Protein AF-A0A4P5RW26-F1 (afdb_monomer_lite)

Structure (mmCIF, N/CA/C/O backbone):
data_AF-A0A4P5RW26-F1
#
_entry.id   AF-A0A4P5RW26-F1
#
loop_
_atom_site.group_PDB
_atom_site.id
_atom_site.type_symbol
_atom_site.label_atom_id
_atom_site.label_alt_id
_atom_site.label_comp_id
_atom_site.label_asym_id
_atom_site.label_entity_id
_atom_site.label_seq_id
_atom_site.pdbx_PDB_ins_code
_atom_site.Cartn_x
_atom_site.Cartn_y
_atom_site.Cartn_z
_atom_site.occupancy
_atom_site.B_iso_or_equiv
_atom_site.auth_seq_id
_atom_site.auth_comp_id
_atom_site.auth_asym_id
_atom_site.auth_atom_id
_atom_site.pdbx_PDB_model_num
ATOM 1 N N . MET A 1 1 ? 1.324 -13.773 -14.244 1.00 28.81 1 MET A N 1
ATOM 2 C CA . MET A 1 1 ? 0.657 -14.725 -13.324 1.00 28.81 1 MET A CA 1
ATOM 3 C C . MET A 1 1 ? 0.683 -14.107 -11.933 1.00 28.81 1 MET A C 1
ATOM 5 O O . MET A 1 1 ? 1.727 -14.149 -11.303 1.00 28.81 1 MET A O 1
ATOM 9 N N . VAL A 1 2 ? -0.394 -13.455 -11.480 1.00 35.84 2 VAL A N 1
ATOM 10 C CA . VAL A 1 2 ? -0.449 -12.903 -10.111 1.00 35.84 2 VAL A CA 1
ATOM 11 C C . VAL A 1 2 ? -1.069 -13.963 -9.204 1.00 35.84 2 VAL A C 1
ATOM 13 O O . VAL A 1 2 ? -2.233 -14.327 -9.370 1.00 35.84 2 VAL A O 1
ATOM 16 N N . ILE A 1 3 ? -0.253 -14.506 -8.301 1.00 36.38 3 ILE A N 1
ATOM 17 C CA . ILE A 1 3 ? -0.625 -15.540 -7.331 1.00 36.38 3 ILE A CA 1
ATOM 18 C C . ILE A 1 3 ? -1.513 -14.879 -6.267 1.00 36.38 3 ILE A C 1
ATOM 20 O O . ILE A 1 3 ? -1.056 -14.039 -5.499 1.00 36.38 3 ILE A O 1
ATOM 24 N N . MET A 1 4 ? -2.801 -15.226 -6.267 1.00 43.38 4 MET A N 1
ATOM 25 C CA . MET A 1 4 ? -3.826 -14.664 -5.384 1.00 43.38 4 MET A CA 1
ATOM 26 C C . MET A 1 4 ? -4.140 -15.642 -4.251 1.00 43.38 4 MET A C 1
ATOM 28 O O . MET A 1 4 ? -5.059 -16.452 -4.370 1.00 43.38 4 MET A O 1
ATOM 32 N N . GLU A 1 5 ? -3.433 -15.551 -3.126 1.00 34.94 5 GLU A N 1
ATOM 33 C CA . GLU A 1 5 ? -3.837 -16.256 -1.907 1.00 34.94 5 GLU A CA 1
ATOM 34 C C . GLU A 1 5 ? -4.672 -15.321 -1.012 1.00 34.94 5 GLU A C 1
ATOM 36 O O . GLU A 1 5 ? -4.177 -14.567 -0.182 1.00 34.94 5 GLU A O 1
ATOM 41 N N . ARG A 1 6 ? -5.995 -15.386 -1.218 1.00 39.28 6 ARG A N 1
ATOM 42 C CA . ARG A 1 6 ? -7.048 -15.067 -0.233 1.00 39.28 6 ARG A CA 1
ATOM 43 C C . ARG A 1 6 ? -7.222 -13.597 0.214 1.00 39.28 6 ARG A C 1
ATOM 45 O O . ARG A 1 6 ? -7.286 -13.303 1.404 1.00 39.28 6 ARG A O 1
ATOM 52 N N . VAL A 1 7 ? -7.501 -12.688 -0.725 1.00 48.75 7 VAL A N 1
ATOM 53 C CA . VAL A 1 7 ? -8.060 -11.350 -0.414 1.00 48.75 7 VAL A CA 1
ATOM 54 C C . VAL A 1 7 ? -9.578 -11.446 -0.170 1.00 48.75 7 VAL A C 1
ATOM 56 O O . VAL A 1 7 ? -10.325 -11.930 -1.026 1.00 48.75 7 VAL A O 1
ATOM 59 N N . ARG A 1 8 ? -10.078 -10.989 0.991 1.00 50.22 8 ARG A N 1
ATOM 60 C CA . ARG A 1 8 ? -11.530 -10.961 1.289 1.00 50.22 8 ARG A CA 1
ATOM 61 C C . ARG A 1 8 ? -12.203 -9.835 0.483 1.00 50.22 8 ARG A C 1
ATOM 63 O O . ARG A 1 8 ? -12.023 -8.658 0.771 1.00 50.22 8 ARG A O 1
ATOM 70 N N . LYS A 1 9 ? -12.952 -10.228 -0.554 1.00 47.03 9 LYS A N 1
ATOM 71 C CA . LYS A 1 9 ? -13.533 -9.389 -1.622 1.00 47.03 9 LYS A CA 1
ATOM 72 C C . LYS A 1 9 ? -14.638 -8.414 -1.168 1.00 47.03 9 LYS A C 1
ATOM 74 O O . LYS A 1 9 ? -15.635 -8.843 -0.593 1.00 47.03 9 LYS A O 1
ATOM 79 N N . LYS A 1 10 ? -14.555 -7.157 -1.634 1.00 42.19 10 LYS A N 1
ATOM 80 C CA . LYS A 1 10 ? -15.688 -6.376 -2.183 1.00 42.19 10 LYS A CA 1
ATOM 81 C C . LYS A 1 10 ? -15.143 -5.350 -3.199 1.00 42.19 10 LYS A C 1
ATOM 83 O O . LYS A 1 10 ? -14.752 -4.256 -2.827 1.00 42.19 10 LYS A O 1
ATOM 88 N N . SER A 1 11 ? -15.131 -5.748 -4.477 1.00 42.03 11 SER A N 1
ATOM 89 C CA . SER A 1 11 ? -14.711 -4.969 -5.660 1.00 42.03 11 SER A CA 1
ATOM 90 C C . SER A 1 11 ? -13.219 -4.595 -5.727 1.00 42.03 11 SER A C 1
ATOM 92 O O . SER A 1 11 ? -12.773 -3.653 -5.086 1.00 42.03 11 SER A O 1
ATOM 94 N N . LEU A 1 12 ? -12.447 -5.326 -6.539 1.00 51.22 12 LEU A N 1
ATOM 95 C CA . LEU A 1 12 ? -11.038 -5.033 -6.827 1.00 51.22 12 LEU A CA 1
ATOM 96 C C . LEU A 1 12 ? -10.899 -4.756 -8.329 1.00 51.22 12 LEU A C 1
ATOM 98 O O . LEU A 1 12 ? -11.231 -5.626 -9.134 1.00 51.22 12 LEU A O 1
ATOM 102 N N . ARG A 1 13 ? -10.413 -3.569 -8.709 1.00 45.81 13 ARG A N 1
ATOM 103 C CA . ARG A 1 13 ? -9.963 -3.268 -10.077 1.00 45.81 13 ARG A CA 1
ATOM 104 C C . ARG A 1 13 ? -8.437 -3.179 -10.066 1.00 45.81 13 ARG A C 1
ATOM 106 O O . ARG A 1 13 ? -7.881 -2.170 -9.655 1.00 45.81 13 ARG A O 1
ATOM 113 N N . PHE A 1 14 ? -7.771 -4.247 -10.499 1.00 53.25 14 PHE A N 1
ATOM 114 C CA . PHE A 1 14 ? -6.329 -4.241 -1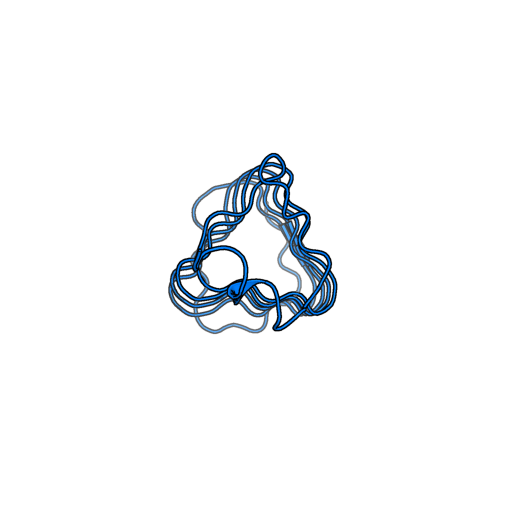0.742 1.00 53.25 14 PHE A CA 1
ATOM 115 C C . PHE A 1 14 ? -6.099 -3.846 -12.199 1.00 53.25 14 PHE A C 1
ATOM 117 O O . PHE A 1 14 ? -6.427 -4.604 -13.111 1.00 53.25 14 PHE A O 1
ATOM 124 N N . SER A 1 15 ? -5.606 -2.635 -12.426 1.00 48.00 15 SER A N 1
ATOM 125 C CA . SER A 1 15 ? -5.274 -2.133 -13.756 1.00 48.00 15 SER A CA 1
ATOM 126 C C . SER A 1 15 ? -3.791 -2.379 -14.019 1.00 48.00 15 SER A C 1
ATOM 128 O O . SER A 1 15 ? -2.970 -1.606 -13.563 1.00 48.00 15 SER A O 1
ATOM 130 N N . THR A 1 16 ? -3.470 -3.471 -14.720 1.00 52.28 16 THR A N 1
ATOM 131 C CA . THR A 1 16 ? -2.216 -3.690 -15.480 1.00 52.28 16 THR A CA 1
ATOM 132 C C . THR A 1 16 ? -0.890 -3.300 -14.794 1.00 52.28 16 THR A C 1
ATOM 134 O O . THR A 1 16 ? -0.457 -2.153 -14.849 1.00 52.28 16 THR A O 1
ATOM 137 N N . GLY A 1 17 ? -0.205 -4.294 -14.217 1.00 57.97 17 GLY A N 1
ATOM 138 C CA . GLY A 1 17 ? 1.176 -4.222 -13.718 1.00 57.97 17 GLY A CA 1
ATOM 139 C C . GLY A 1 17 ? 1.547 -5.464 -12.896 1.00 57.97 17 GLY A C 1
ATOM 140 O O . GLY A 1 17 ? 0.655 -6.235 -12.533 1.00 57.97 17 GLY A O 1
ATOM 141 N N . ASP A 1 18 ? 2.830 -5.651 -12.577 1.00 78.94 18 ASP A N 1
ATOM 142 C CA . ASP A 1 18 ? 3.357 -6.715 -11.697 1.00 78.94 18 ASP A CA 1
ATOM 143 C C . ASP A 1 18 ? 3.049 -6.480 -10.201 1.00 78.94 18 ASP A C 1
ATOM 145 O O . ASP A 1 18 ? 3.825 -6.833 -9.308 1.00 78.94 18 ASP A O 1
ATOM 149 N N . ALA A 1 19 ? 1.899 -5.873 -9.909 1.00 82.81 19 ALA A N 1
ATOM 150 C CA . ALA A 1 19 ? 1.529 -5.468 -8.570 1.00 82.81 19 ALA A CA 1
ATOM 151 C C . ALA A 1 19 ? 1.251 -6.703 -7.711 1.00 82.81 19 ALA A C 1
ATOM 153 O O . ALA A 1 19 ? 0.542 -7.632 -8.111 1.00 82.81 19 ALA A O 1
ATOM 154 N N . VAL A 1 20 ? 1.786 -6.697 -6.493 1.00 86.19 20 VAL A N 1
ATOM 155 C CA . VAL A 1 20 ? 1.698 -7.824 -5.566 1.00 86.19 20 VAL A CA 1
ATOM 156 C C . VAL A 1 20 ? 0.879 -7.415 -4.354 1.00 86.19 20 VAL A C 1
ATOM 158 O O . VAL A 1 20 ? 1.249 -6.494 -3.630 1.00 86.19 20 VAL A O 1
ATOM 161 N N . VAL A 1 21 ? -0.215 -8.134 -4.101 1.00 84.88 21 VAL A N 1
ATOM 162 C CA . VAL A 1 21 ? -1.042 -7.951 -2.902 1.00 84.88 21 VAL A CA 1
ATOM 163 C C . VAL A 1 21 ? -1.096 -9.258 -2.118 1.00 84.88 21 VAL A C 1
ATOM 165 O O . VAL A 1 21 ? -1.589 -10.259 -2.631 1.00 84.88 21 VAL A O 1
ATOM 168 N N . THR A 1 22 ? -0.590 -9.263 -0.883 1.00 83.56 22 THR A N 1
ATOM 169 C CA . THR A 1 22 ? -0.483 -10.474 -0.047 1.00 83.56 22 THR A CA 1
ATOM 170 C C . THR A 1 22 ? -0.974 -10.250 1.386 1.00 83.56 22 THR A C 1
ATOM 172 O O . THR A 1 22 ? -0.928 -9.148 1.917 1.00 83.56 22 THR A O 1
ATOM 175 N N . GLY A 1 23 ? -1.448 -11.300 2.061 1.00 84.81 23 GLY A N 1
ATOM 176 C CA . GLY A 1 23 ? -1.975 -11.197 3.430 1.00 84.81 23 GLY A CA 1
ATOM 177 C C . GLY A 1 23 ? -3.438 -10.735 3.506 1.00 84.81 23 GLY A C 1
ATOM 178 O O . GLY A 1 23 ? -4.204 -10.864 2.554 1.00 84.81 23 GLY A O 1
ATOM 179 N N . ASN A 1 24 ? -3.850 -10.202 4.659 1.00 86.81 24 ASN A N 1
ATOM 180 C CA . ASN A 1 24 ? -5.226 -9.768 4.945 1.00 86.81 24 ASN A CA 1
ATOM 181 C C . ASN A 1 24 ? -5.503 -8.322 4.494 1.00 86.81 24 ASN A C 1
ATOM 183 O O . ASN A 1 24 ? -6.122 -7.538 5.222 1.00 86.81 24 ASN A O 1
ATOM 187 N N . VAL A 1 25 ? -5.052 -7.959 3.296 1.00 85.50 25 VAL A N 1
ATOM 188 C CA . VAL A 1 25 ? -5.256 -6.616 2.747 1.00 85.50 25 VAL A CA 1
ATOM 189 C C . VAL A 1 25 ? -6.734 -6.399 2.426 1.00 85.50 25 VAL A C 1
ATOM 191 O O . VAL A 1 25 ? -7.404 -7.268 1.863 1.00 85.50 25 VAL A O 1
ATOM 194 N N . LYS A 1 26 ? -7.255 -5.219 2.765 1.00 87.94 26 LYS A N 1
ATOM 195 C CA . LYS A 1 26 ? -8.598 -4.780 2.370 1.00 87.94 26 LYS A CA 1
ATOM 196 C C . LYS A 1 26 ? -8.478 -3.687 1.318 1.00 87.94 26 LYS A C 1
ATOM 198 O O . LYS A 1 26 ? -8.003 -2.602 1.627 1.00 87.94 26 LYS A O 1
ATOM 203 N N . LEU A 1 27 ? -8.954 -3.957 0.107 1.00 82.12 27 LEU A N 1
ATOM 204 C CA . LEU A 1 27 ? -9.039 -2.972 -0.972 1.00 82.12 27 LEU A CA 1
ATOM 205 C C . LEU A 1 27 ? -10.507 -2.833 -1.402 1.00 82.12 27 LEU A C 1
ATOM 207 O O . LEU A 1 27 ? -11.161 -3.839 -1.682 1.00 82.12 27 LEU A O 1
ATOM 211 N N . TYR A 1 28 ? -11.043 -1.611 -1.355 1.00 81.62 28 TYR A N 1
ATOM 212 C CA . TYR A 1 28 ? -12.453 -1.314 -1.642 1.00 81.62 28 TYR A CA 1
ATOM 213 C C . TYR A 1 28 ? -1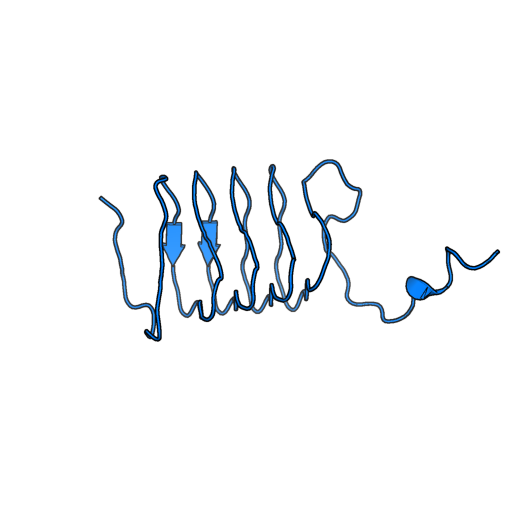2.660 0.136 -2.112 1.00 81.62 28 TYR A C 1
ATOM 215 O O . TYR A 1 28 ? -11.827 1.002 -1.878 1.00 81.62 28 TYR A O 1
ATOM 223 N N . GLY A 1 29 ? -13.791 0.433 -2.758 1.00 83.19 29 GLY A N 1
ATOM 224 C CA . GLY A 1 29 ? -14.035 1.746 -3.377 1.00 83.19 29 GLY A CA 1
ATOM 225 C C . GLY A 1 29 ? -13.388 1.868 -4.763 1.00 83.19 29 GLY A C 1
ATOM 226 O O . GLY A 1 29 ? -13.276 0.870 -5.473 1.00 83.19 29 GLY A O 1
ATOM 227 N N . ASN A 1 30 ? -12.963 3.075 -5.142 1.00 86.12 30 ASN A N 1
ATOM 228 C CA . ASN A 1 30 ? -12.271 3.366 -6.408 1.00 86.12 30 ASN A CA 1
ATOM 229 C C . ASN A 1 30 ? -10.746 3.378 -6.214 1.00 86.12 30 ASN A C 1
ATOM 231 O O . ASN A 1 30 ? -10.044 4.245 -6.727 1.00 86.12 30 ASN A O 1
ATOM 235 N N . ALA A 1 31 ? -10.248 2.459 -5.395 1.00 86.62 31 ALA A N 1
ATOM 236 C CA . ALA A 1 31 ? -8.837 2.380 -5.085 1.00 86.62 31 ALA A CA 1
ATOM 237 C C . ALA A 1 31 ? -8.108 1.508 -6.115 1.00 86.62 31 ALA A C 1
ATOM 239 O O . ALA A 1 31 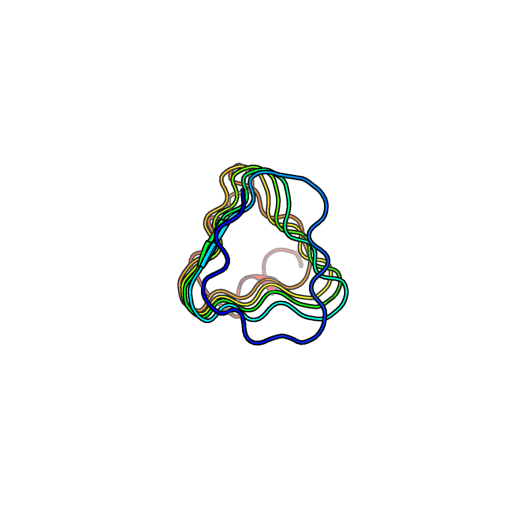? -8.592 0.435 -6.486 1.00 86.62 31 ALA A O 1
ATOM 240 N N . HIS A 1 32 ? -6.935 1.963 -6.545 1.00 89.38 32 HIS A N 1
ATOM 241 C CA . HIS A 1 32 ? -6.141 1.339 -7.598 1.00 89.38 32 HIS A CA 1
ATOM 242 C C . HIS A 1 32 ? -4.752 0.955 -7.087 1.00 89.38 32 HIS A C 1
ATOM 244 O O . HIS A 1 32 ? -4.059 1.768 -6.479 1.00 89.38 32 HIS A O 1
ATOM 250 N N . ILE A 1 33 ? -4.339 -0.282 -7.370 1.00 88.19 33 ILE A N 1
ATOM 251 C CA . ILE A 1 33 ? -2.976 -0.775 -7.137 1.00 88.19 33 ILE A CA 1
ATOM 252 C C . ILE A 1 33 ? -2.457 -1.330 -8.464 1.00 88.19 33 ILE A C 1
ATOM 254 O O . ILE A 1 33 ? -3.111 -2.199 -9.049 1.00 88.19 33 ILE A O 1
ATOM 258 N N . TYR A 1 34 ? -1.334 -0.809 -8.952 1.00 89.06 34 TYR A N 1
ATOM 259 C CA . TYR A 1 34 ? -0.797 -1.123 -10.281 1.00 89.06 34 TYR A CA 1
ATOM 260 C C . TYR A 1 34 ? 0.734 -0.987 -10.349 1.00 89.06 34 TYR A C 1
ATOM 262 O O . TYR A 1 34 ? 1.374 -0.710 -9.336 1.00 89.06 34 TYR A O 1
ATOM 270 N N . GLU A 1 35 ? 1.325 -1.240 -11.525 1.00 89.50 35 GLU A N 1
ATOM 271 C CA . GLU A 1 35 ? 2.786 -1.294 -11.741 1.00 89.50 35 GLU A CA 1
ATOM 272 C C . GLU A 1 35 ? 3.494 -2.285 -10.799 1.00 89.50 35 GLU A C 1
ATOM 274 O O . GLU A 1 35 ? 3.013 -3.402 -10.666 1.00 89.50 35 GLU A O 1
ATOM 279 N N . ASN A 1 36 ? 4.619 -1.932 -10.168 1.00 90.19 36 ASN A N 1
ATOM 280 C CA . ASN A 1 36 ? 5.409 -2.817 -9.298 1.00 90.19 36 ASN A CA 1
ATOM 281 C C . ASN A 1 36 ? 5.030 -2.683 -7.811 1.00 90.19 36 ASN A C 1
ATOM 283 O O . ASN A 1 36 ? 5.799 -3.089 -6.927 1.00 90.19 36 ASN A O 1
ATOM 287 N N . ALA A 1 37 ? 3.871 -2.086 -7.520 1.00 90.81 37 ALA A N 1
ATOM 288 C CA . ALA A 1 37 ? 3.464 -1.778 -6.161 1.00 90.81 37 ALA A CA 1
ATOM 289 C C . ALA A 1 37 ? 3.268 -3.055 -5.342 1.00 90.81 37 ALA A C 1
ATOM 291 O O . ALA A 1 37 ? 2.747 -4.067 -5.821 1.00 90.81 37 ALA A O 1
ATOM 292 N N . ARG A 1 38 ? 3.657 -3.002 -4.068 1.00 91.38 38 ARG A N 1
ATOM 293 C CA . ARG A 1 38 ? 3.533 -4.124 -3.135 1.00 91.38 38 ARG A CA 1
ATOM 294 C C . ARG A 1 38 ? 2.691 -3.723 -1.941 1.00 91.38 38 ARG A C 1
ATOM 296 O O . ARG A 1 38 ? 3.073 -2.832 -1.190 1.00 91.38 38 ARG A O 1
ATOM 303 N N . VAL A 1 39 ? 1.575 -4.413 -1.735 1.00 90.25 39 VAL A N 1
ATOM 304 C CA . VAL A 1 39 ? 0.699 -4.200 -0.580 1.00 90.25 39 VAL A CA 1
ATOM 305 C C . VAL A 1 39 ? 0.603 -5.480 0.239 1.00 90.25 39 VAL A C 1
ATOM 307 O O . VAL A 1 39 ? 0.291 -6.538 -0.299 1.00 90.25 39 VAL A O 1
ATOM 310 N N . SER A 1 40 ? 0.888 -5.415 1.537 1.00 89.81 40 SER A N 1
ATOM 311 C CA . SER A 1 40 ? 0.962 -6.600 2.390 1.00 89.81 40 SER A CA 1
ATOM 312 C C . SER A 1 40 ? 0.393 -6.405 3.802 1.00 89.81 40 SER A C 1
ATOM 314 O O . SER A 1 40 ? 0.028 -5.303 4.217 1.00 89.81 40 SER A O 1
ATOM 316 N N . GLY A 1 41 ? 0.298 -7.496 4.567 1.00 89.00 41 GLY A N 1
ATOM 317 C CA . GLY A 1 41 ? -0.113 -7.465 5.974 1.00 89.00 41 GLY A CA 1
ATOM 318 C C . GLY A 1 41 ? -1.622 -7.292 6.161 1.00 89.00 41 GLY A C 1
ATOM 319 O O . GLY A 1 41 ? -2.408 -7.998 5.540 1.00 89.00 41 GLY A O 1
ATOM 320 N N . ASN A 1 42 ? -2.025 -6.379 7.045 1.00 90.75 42 ASN A N 1
ATOM 321 C CA . ASN A 1 42 ? -3.416 -6.009 7.340 1.00 90.75 42 ASN A CA 1
ATOM 322 C C . ASN A 1 42 ? -3.782 -4.629 6.751 1.00 90.75 42 ASN A C 1
ATOM 324 O O . ASN A 1 42 ? -4.702 -3.966 7.245 1.00 90.75 42 ASN A O 1
ATOM 328 N N . ALA A 1 43 ? -3.044 -4.173 5.733 1.00 91.31 43 ALA A N 1
ATOM 329 C CA . ALA A 1 43 ? -3.215 -2.852 5.146 1.00 91.31 43 ALA A CA 1
ATOM 330 C C . ALA A 1 43 ? -4.621 -2.658 4.554 1.00 91.31 43 ALA A C 1
ATOM 332 O O . ALA A 1 43 ? -5.273 -3.597 4.089 1.00 91.31 43 ALA A O 1
ATOM 333 N N . GLN A 1 44 ? -5.092 -1.415 4.559 1.00 92.69 44 GLN A N 1
ATOM 334 C CA . GLN A 1 44 ? -6.387 -1.025 4.017 1.00 92.69 44 GLN A CA 1
ATOM 335 C C . GLN A 1 44 ? -6.198 0.089 2.996 1.00 92.69 44 GLN A C 1
ATOM 337 O O . GLN A 1 44 ? -5.688 1.152 3.329 1.00 92.69 44 GLN A O 1
ATOM 342 N N . VAL A 1 45 ? -6.632 -0.129 1.763 1.00 90.69 45 VAL A N 1
ATOM 343 C CA . VAL A 1 45 ? -6.545 0.856 0.684 1.00 90.69 45 VAL A CA 1
ATOM 344 C C . VAL A 1 45 ? -7.962 1.110 0.177 1.00 90.69 45 VAL A C 1
ATOM 346 O O . VAL A 1 45 ? -8.665 0.178 -0.202 1.00 90.69 45 VAL A O 1
ATOM 349 N N . PHE A 1 46 ? -8.449 2.345 0.252 1.00 90.06 46 PHE A N 1
ATOM 350 C CA . PHE A 1 46 ? -9.832 2.658 -0.112 1.00 90.06 46 PHE A CA 1
ATOM 351 C C . PHE A 1 46 ? -10.035 4.087 -0.627 1.00 90.06 46 PHE A C 1
ATOM 353 O O . PHE A 1 46 ? -9.080 4.835 -0.785 1.00 90.06 46 PHE A O 1
ATOM 360 N N . GLY A 1 47 ? -11.264 4.488 -0.959 1.00 87.88 47 GLY A N 1
ATOM 361 C CA . GLY A 1 47 ? -11.524 5.815 -1.546 1.00 87.88 47 GLY A CA 1
ATOM 362 C C . GLY A 1 47 ? -11.089 5.909 -3.015 1.00 87.88 47 GLY A C 1
ATOM 363 O O . GLY A 1 47 ? -11.194 4.918 -3.724 1.00 87.88 47 GLY A O 1
ATOM 364 N N . GLN A 1 48 ? -10.635 7.082 -3.471 1.00 90.38 48 GLN A N 1
ATOM 365 C CA . GLN A 1 48 ? -10.047 7.326 -4.805 1.00 90.38 48 GLN A CA 1
ATOM 366 C C . GLN A 1 48 ? -8.505 7.229 -4.756 1.00 90.38 48 GLN A C 1
ATOM 368 O O . GLN A 1 48 ? -7.788 8.027 -5.368 1.00 90.38 48 GLN A O 1
ATOM 373 N N . SER A 1 49 ? -7.971 6.312 -3.947 1.00 91.88 49 SER A N 1
ATOM 374 C CA . SER A 1 49 ? -6.530 6.215 -3.701 1.00 91.88 49 SER A CA 1
ATOM 375 C C . SER A 1 49 ? -5.796 5.424 -4.783 1.00 91.88 49 SER A C 1
ATOM 377 O O . SER A 1 49 ? -6.368 4.556 -5.441 1.00 91.88 49 SER A O 1
ATOM 379 N N . HIS A 1 50 ? -4.513 5.729 -4.967 1.00 92.44 50 HIS A N 1
ATOM 380 C CA . HIS A 1 50 ? -3.659 5.099 -5.972 1.00 92.44 50 HIS A CA 1
ATOM 381 C C . HIS A 1 50 ? -2.329 4.678 -5.341 1.00 92.44 50 HIS A C 1
ATOM 383 O O . HIS A 1 50 ? -1.663 5.497 -4.711 1.00 92.44 50 HIS A O 1
ATOM 389 N N . VAL A 1 51 ? -1.931 3.418 -5.525 1.00 91.81 51 VAL A N 1
ATOM 390 C CA . VAL A 1 51 ? -0.628 2.875 -5.109 1.00 91.81 51 VAL A CA 1
ATOM 391 C C . VAL A 1 51 ? 0.052 2.274 -6.336 1.00 91.81 51 VAL A C 1
ATOM 393 O O . VAL A 1 51 ? -0.484 1.350 -6.945 1.00 91.81 51 VAL A O 1
ATOM 396 N N . PHE A 1 52 ? 1.198 2.815 -6.725 1.00 92.50 52 PHE A N 1
ATOM 397 C CA . PHE A 1 52 ? 1.833 2.495 -8.004 1.00 92.50 52 PHE A CA 1
ATOM 398 C C . PHE A 1 52 ? 3.358 2.628 -7.940 1.00 92.50 52 PHE A C 1
ATOM 400 O O . PHE A 1 5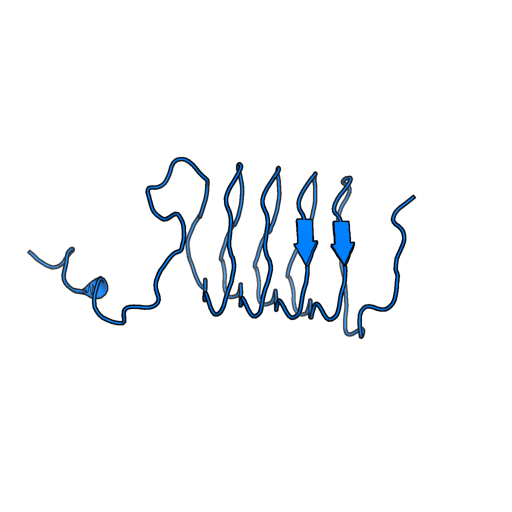2 ? 3.921 2.812 -6.858 1.00 92.50 52 PHE A O 1
ATOM 407 N N . GLU A 1 53 ? 4.039 2.469 -9.074 1.00 92.38 53 GLU A N 1
ATOM 408 C CA . GLU A 1 53 ? 5.495 2.362 -9.183 1.00 92.38 53 GLU A CA 1
ATOM 409 C C . GLU A 1 53 ? 6.055 1.274 -8.257 1.00 92.38 53 GLU A C 1
ATOM 411 O O . GLU A 1 53 ? 5.549 0.158 -8.256 1.00 92.38 53 GLU A O 1
ATOM 416 N N . ASN A 1 54 ? 7.100 1.555 -7.473 1.00 91.25 54 ASN A N 1
ATOM 417 C CA . ASN A 1 54 ? 7.744 0.597 -6.569 1.00 91.25 54 ASN A CA 1
ATOM 418 C C . ASN A 1 54 ? 7.285 0.768 -5.108 1.00 91.25 54 ASN A C 1
ATOM 420 O O . ASN A 1 54 ? 7.978 0.321 -4.184 1.00 91.25 54 ASN A O 1
ATOM 424 N N . ALA A 1 55 ? 6.138 1.419 -4.889 1.00 92.19 55 ALA A N 1
ATOM 425 C CA . ALA A 1 55 ? 5.622 1.719 -3.562 1.00 92.19 55 ALA A CA 1
ATOM 426 C C . ALA A 1 55 ? 5.359 0.449 -2.744 1.00 92.19 55 ALA A C 1
ATOM 428 O O . ALA A 1 55 ? 4.902 -0.577 -3.259 1.00 92.19 55 ALA A O 1
ATOM 429 N N . ARG A 1 56 ? 5.610 0.529 -1.435 1.00 92.25 56 ARG A N 1
ATOM 430 C CA . ARG A 1 56 ? 5.372 -0.555 -0.479 1.00 92.25 56 ARG A CA 1
ATOM 431 C C . ARG A 1 56 ? 4.422 -0.089 0.609 1.00 92.25 56 ARG A C 1
ATOM 433 O O . ARG A 1 56 ? 4.723 0.860 1.324 1.00 92.25 56 ARG A O 1
ATOM 440 N N . VAL A 1 57 ? 3.296 -0.776 0.755 1.00 91.88 57 VAL A N 1
ATOM 441 C CA . VAL A 1 57 ? 2.299 -0.510 1.798 1.00 91.88 57 VAL A CA 1
ATOM 442 C C . VAL A 1 57 ? 2.107 -1.775 2.624 1.00 91.88 57 VAL A C 1
ATOM 444 O O . VAL A 1 57 ? 1.718 -2.808 2.098 1.00 91.88 57 VAL A O 1
ATOM 447 N N . GLY A 1 58 ? 2.376 -1.724 3.920 1.00 90.38 58 GLY A N 1
ATOM 448 C CA . GLY A 1 58 ? 2.385 -2.894 4.792 1.00 90.38 58 GLY A CA 1
ATOM 449 C C . GLY A 1 58 ? 1.838 -2.614 6.188 1.00 90.38 58 GLY A C 1
ATOM 450 O O . GLY A 1 58 ? 1.420 -1.504 6.520 1.00 90.38 58 GLY A O 1
ATOM 451 N N . GLY A 1 59 ? 1.862 -3.637 7.042 1.00 89.25 59 GLY A N 1
ATOM 452 C CA . GLY A 1 59 ? 1.413 -3.520 8.432 1.00 89.25 59 GLY A CA 1
ATOM 453 C C . GLY A 1 59 ? -0.098 -3.307 8.545 1.00 89.25 59 GLY A C 1
ATOM 454 O O . GLY A 1 59 ? -0.868 -4.018 7.908 1.00 89.25 59 GLY A O 1
ATOM 455 N N . SER A 1 60 ? -0.519 -2.348 9.368 1.00 91.12 60 SER A N 1
ATOM 456 C CA . SER A 1 60 ? -1.924 -1.968 9.590 1.00 91.12 60 SER A CA 1
ATOM 457 C C . SER A 1 60 ? -2.274 -0.635 8.913 1.00 91.12 60 SER A C 1
ATOM 459 O O . SER A 1 60 ? -3.238 0.027 9.310 1.00 91.12 60 SER A O 1
ATOM 461 N N . ALA A 1 61 ? -1.485 -0.228 7.912 1.00 91.88 61 ALA A N 1
ATOM 462 C CA . ALA A 1 61 ? -1.595 1.078 7.281 1.00 91.88 61 ALA A CA 1
ATOM 463 C C . ALA A 1 61 ? -2.966 1.285 6.628 1.00 91.88 61 ALA A C 1
ATOM 465 O O . ALA A 1 61 ? -3.569 0.338 6.114 1.00 91.88 61 ALA A O 1
ATOM 466 N N . LYS A 1 62 ? -3.453 2.530 6.605 1.00 93.50 62 LYS A N 1
ATOM 467 C CA . LYS A 1 62 ? -4.665 2.899 5.863 1.00 93.50 62 LYS A CA 1
ATOM 468 C C . LYS A 1 62 ? -4.367 4.006 4.863 1.00 93.50 62 LYS A C 1
ATOM 470 O O . LYS A 1 62 ? -3.957 5.094 5.247 1.00 93.50 62 LYS A O 1
ATOM 475 N N . VAL A 1 63 ? -4.628 3.743 3.593 1.00 92.81 63 VAL A N 1
ATOM 476 C CA . VAL A 1 63 ? -4.507 4.703 2.49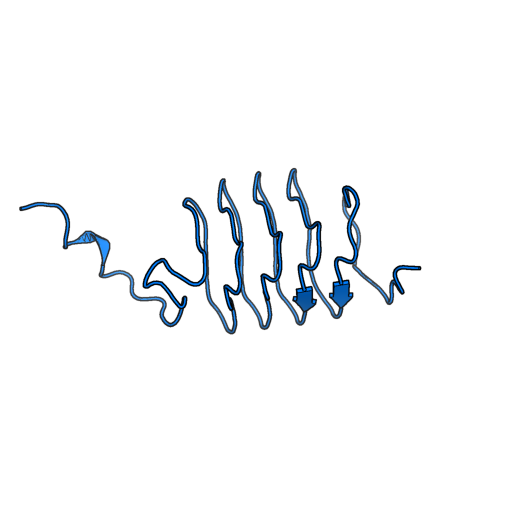6 1.00 92.81 63 VAL A CA 1
ATOM 477 C C . VAL A 1 63 ? -5.909 4.960 1.967 1.00 92.81 63 VAL A C 1
ATOM 479 O O . VAL A 1 63 ? -6.579 4.033 1.520 1.00 92.81 63 VAL A O 1
ATOM 482 N N . TYR A 1 64 ? -6.389 6.193 2.055 1.00 93.00 64 TYR A N 1
ATOM 483 C CA . TYR A 1 64 ? -7.733 6.540 1.607 1.00 93.00 64 TYR A CA 1
ATOM 484 C C . TYR A 1 64 ? -7.826 7.916 0.960 1.00 93.00 64 TYR A C 1
ATOM 486 O O . TYR A 1 64 ? -6.803 8.518 0.664 1.00 93.00 64 TYR A O 1
ATOM 494 N N . GLY A 1 65 ? -9.054 8.376 0.690 1.00 91.62 65 GLY A N 1
ATOM 495 C CA . GLY A 1 65 ? -9.328 9.677 0.076 1.00 91.62 65 GLY A CA 1
ATOM 496 C C . GLY A 1 65 ? -8.731 9.771 -1.326 1.00 91.62 65 GLY A C 1
ATOM 497 O O . GLY A 1 65 ? -8.940 8.854 -2.115 1.00 91.62 65 GLY A O 1
ATOM 498 N N . ASN A 1 66 ? -8.009 10.852 -1.624 1.00 91.81 66 ASN A N 1
ATOM 499 C CA . ASN A 1 66 ? -7.318 11.070 -2.902 1.00 91.81 66 ASN A CA 1
ATOM 500 C C . ASN A 1 66 ? -5.797 10.820 -2.795 1.00 91.81 66 ASN A C 1
ATOM 502 O O . ASN A 1 66 ? -5.019 11.422 -3.536 1.00 91.81 66 ASN A O 1
ATOM 506 N N . ALA A 1 67 ? -5.351 9.998 -1.838 1.00 92.88 67 ALA A N 1
ATOM 507 C CA . ALA A 1 67 ? -3.932 9.714 -1.633 1.00 92.88 67 ALA A CA 1
ATOM 508 C C . ALA A 1 67 ? -3.290 9.000 -2.838 1.00 92.88 67 ALA A C 1
ATOM 510 O O . ALA A 1 67 ? -3.848 8.042 -3.379 1.00 92.88 67 ALA A O 1
ATOM 511 N N . LYS A 1 68 ? -2.084 9.433 -3.211 1.00 93.81 68 LYS A N 1
ATOM 512 C CA . LYS A 1 68 ? -1.224 8.810 -4.222 1.00 93.81 68 LYS A CA 1
ATOM 513 C C . LYS A 1 68 ? 0.077 8.369 -3.564 1.00 93.81 68 LYS A C 1
ATOM 515 O O . LYS A 1 68 ? 0.782 9.209 -3.019 1.00 93.81 68 LYS A O 1
ATOM 520 N N . VAL A 1 69 ? 0.387 7.080 -3.597 1.00 92.75 69 VAL A N 1
ATOM 521 C CA . VAL A 1 69 ? 1.635 6.518 -3.064 1.00 92.75 69 VAL A CA 1
ATOM 522 C C . VAL A 1 69 ? 2.440 5.958 -4.231 1.00 92.75 69 VAL A C 1
ATOM 524 O O . VAL A 1 69 ? 1.959 5.066 -4.930 1.00 92.75 69 VAL A O 1
ATOM 527 N N . CYS A 1 70 ? 3.636 6.492 -4.453 1.00 92.56 70 CYS A N 1
ATOM 528 C CA . CYS A 1 70 ? 4.459 6.184 -5.624 1.00 92.56 70 CYS A CA 1
ATOM 529 C C . CYS A 1 70 ? 5.958 6.216 -5.303 1.00 92.56 70 CYS A C 1
ATOM 531 O O . CYS A 1 70 ? 6.369 6.253 -4.139 1.00 92.56 70 CYS A O 1
ATOM 533 N N . GLY A 1 71 ? 6.804 6.134 -6.324 1.00 90.69 71 GLY A N 1
ATOM 534 C CA . GLY A 1 71 ? 8.248 6.048 -6.186 1.00 90.69 71 GLY A CA 1
ATOM 535 C C . GLY A 1 71 ? 8.666 4.806 -5.414 1.00 90.69 71 GLY A C 1
ATOM 536 O O . GLY A 1 71 ? 8.131 3.713 -5.597 1.00 90.69 71 GLY A O 1
ATOM 537 N N . SER A 1 72 ? 9.634 4.992 -4.518 1.00 89.75 72 SER A N 1
ATOM 538 C CA . SER A 1 72 ? 10.065 3.968 -3.560 1.00 89.75 72 SER A CA 1
ATOM 539 C C . SER A 1 72 ? 9.483 4.207 -2.161 1.00 89.75 72 SER A C 1
ATOM 541 O O . SER A 1 72 ? 10.124 3.861 -1.169 1.00 89.75 72 SER A O 1
ATOM 543 N N . ALA A 1 73 ? 8.308 4.845 -2.054 1.00 90.38 73 ALA A N 1
ATOM 544 C CA . ALA A 1 73 ? 7.688 5.147 -0.766 1.00 90.38 73 ALA A CA 1
ATOM 545 C C . ALA A 1 73 ? 7.406 3.873 0.044 1.00 90.38 73 ALA A C 1
ATOM 547 O O . ALA A 1 73 ? 6.931 2.866 -0.488 1.00 90.38 73 ALA A O 1
ATOM 548 N N . ILE A 1 74 ? 7.675 3.939 1.350 1.00 91.06 74 ILE A N 1
ATOM 549 C CA . ILE A 1 74 ? 7.437 2.849 2.299 1.00 91.06 74 ILE A CA 1
ATOM 550 C C . ILE A 1 74 ? 6.439 3.334 3.349 1.00 91.06 74 ILE A C 1
ATOM 552 O O . ILE A 1 74 ? 6.730 4.228 4.143 1.00 91.06 74 ILE A O 1
ATOM 556 N N . VAL A 1 75 ? 5.260 2.721 3.348 1.00 89.81 75 VAL A N 1
ATOM 557 C CA . VAL A 1 75 ? 4.157 2.983 4.271 1.00 89.81 75 VAL A CA 1
ATOM 558 C C . VAL A 1 75 ? 3.959 1.732 5.116 1.00 89.81 75 VAL A C 1
ATOM 560 O O . VAL A 1 75 ? 3.484 0.716 4.625 1.00 89.81 75 VAL A O 1
ATOM 563 N N . GLU A 1 76 ? 4.321 1.786 6.391 1.00 87.50 76 GLU A N 1
ATOM 564 C CA . GLU A 1 76 ? 4.272 0.628 7.289 1.00 87.50 76 GLU A CA 1
ATOM 565 C C . GLU A 1 76 ? 3.643 0.986 8.638 1.00 87.50 76 GLU A C 1
ATOM 567 O O . GLU A 1 76 ? 3.418 2.154 8.957 1.00 87.50 76 GLU A O 1
ATOM 572 N N . GLY A 1 77 ? 3.370 -0.033 9.455 1.00 86.12 77 GLY A N 1
ATOM 573 C CA . GLY A 1 77 ? 2.827 0.153 10.800 1.00 86.12 77 GLY A CA 1
ATOM 574 C C . GLY A 1 77 ? 1.390 0.666 10.782 1.00 86.12 77 GLY A C 1
ATOM 575 O O . GLY A 1 77 ? 0.591 0.247 9.949 1.00 86.12 77 GLY A O 1
ATOM 576 N N . GLU A 1 78 ? 1.038 1.537 11.724 1.00 88.06 78 GLU A N 1
ATOM 577 C CA . GLU A 1 78 ? -0.330 2.055 11.871 1.00 88.06 78 GLU A CA 1
ATOM 578 C C . GLU A 1 78 ? -0.622 3.292 11.016 1.00 88.06 78 GLU A C 1
ATOM 580 O O . GLU A 1 78 ? -1.685 3.884 11.172 1.00 88.06 78 GLU A O 1
ATOM 585 N N . THR A 1 79 ? 0.286 3.667 10.110 1.00 86.94 79 THR A N 1
ATOM 586 C CA . THR A 1 79 ? 0.264 4.895 9.304 1.00 86.94 79 THR A CA 1
ATOM 587 C C . THR A 1 79 ? -1.035 5.129 8.533 1.00 86.94 79 THR A C 1
ATOM 589 O O . THR A 1 79 ? -1.621 4.211 7.962 1.00 86.94 79 THR A O 1
ATOM 592 N N . VAL A 1 80 ? -1.463 6.394 8.472 1.00 91.12 80 VAL A N 1
ATOM 593 C CA . VAL A 1 80 ? -2.672 6.804 7.762 1.00 91.12 80 VAL A CA 1
ATOM 594 C C . VAL A 1 80 ? -2.405 7.931 6.777 1.00 91.12 80 VAL A C 1
ATOM 596 O O . VAL A 1 80 ? -1.916 8.990 7.153 1.00 91.12 80 VAL A O 1
ATOM 599 N N . LEU A 1 81 ? -2.798 7.693 5.528 1.00 90.56 81 LEU A N 1
ATOM 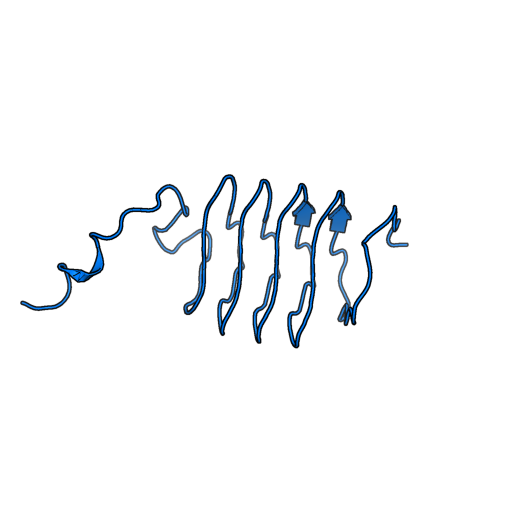600 C CA . LEU A 1 81 ? -2.709 8.612 4.400 1.00 90.56 81 LEU A CA 1
ATOM 601 C C . LEU A 1 81 ? -4.107 8.861 3.841 1.00 90.56 81 LEU A C 1
ATOM 603 O O . LEU A 1 81 ? -4.881 7.917 3.688 1.00 90.56 81 LEU A O 1
ATOM 607 N N . SER A 1 82 ? -4.440 10.113 3.535 1.00 88.12 82 SER A N 1
ATOM 608 C CA . SER A 1 82 ? -5.803 10.485 3.128 1.00 88.12 82 SER A CA 1
ATOM 609 C C . SER A 1 82 ? -5.866 11.404 1.912 1.00 88.12 82 SER A C 1
ATOM 611 O O . SER A 1 82 ? -6.701 11.206 1.040 1.00 88.12 82 SER A O 1
ATOM 613 N N . ASN A 1 83 ? -5.006 12.414 1.812 1.00 86.81 83 ASN A N 1
ATOM 614 C CA . ASN A 1 83 ? -4.964 13.324 0.670 1.00 86.81 83 ASN A CA 1
ATOM 615 C C . ASN A 1 83 ? -3.531 13.811 0.480 1.00 86.81 83 ASN A C 1
ATOM 617 O O . ASN A 1 83 ? -2.923 14.289 1.433 1.00 86.81 83 ASN A O 1
ATOM 621 N N . GLY A 1 84 ? -3.023 13.720 -0.746 1.00 86.81 84 GLY A N 1
ATOM 622 C CA . GLY A 1 84 ? -1.663 14.132 -1.083 1.00 86.81 84 GLY A CA 1
ATOM 623 C C . GLY A 1 84 ? -0.934 13.098 -1.930 1.00 86.81 84 GLY A C 1
ATOM 624 O O . GLY A 1 84 ? -1.462 12.018 -2.205 1.00 86.81 84 GLY A O 1
ATOM 625 N N . THR A 1 85 ? 0.280 13.454 -2.336 1.00 88.38 85 THR A N 1
ATOM 626 C CA . THR A 1 85 ? 1.203 12.569 -3.050 1.00 88.38 85 THR A CA 1
ATOM 627 C C . THR A 1 85 ? 2.376 12.253 -2.134 1.00 88.38 85 THR A C 1
ATOM 629 O O . THR A 1 85 ? 2.992 13.167 -1.593 1.00 88.38 85 THR A O 1
ATOM 632 N N . TYR A 1 86 ? 2.671 10.968 -1.975 1.00 88.12 86 TYR A N 1
ATOM 633 C CA . TYR A 1 86 ? 3.697 10.435 -1.091 1.00 88.12 86 TYR A CA 1
ATOM 634 C C . TYR A 1 86 ? 4.651 9.581 -1.930 1.00 88.12 86 TYR A C 1
ATOM 636 O O . TYR A 1 86 ? 4.313 8.458 -2.310 1.00 88.12 86 TYR A O 1
ATOM 644 N N . ASP A 1 87 ? 5.823 10.125 -2.242 1.00 87.12 87 ASP A N 1
ATOM 645 C CA . ASP A 1 87 ? 6.910 9.404 -2.900 1.00 87.12 87 ASP A CA 1
ATOM 646 C C . ASP A 1 87 ? 8.132 9.307 -1.964 1.00 87.12 87 ASP A C 1
ATOM 648 O O . ASP A 1 87 ? 8.084 9.708 -0.802 1.00 87.12 87 ASP A O 1
ATOM 652 N N . SER A 1 88 ? 9.235 8.736 -2.445 1.00 76.62 88 SER A N 1
ATOM 653 C CA . SER A 1 88 ? 10.481 8.641 -1.672 1.00 76.62 88 SER A CA 1
ATOM 654 C C . SER A 1 88 ? 11.291 9.946 -1.588 1.00 76.62 88 SER A C 1
ATOM 656 O O . SER A 1 88 ? 12.246 10.002 -0.816 1.00 76.62 88 SER A O 1
ATOM 658 N N . GLY A 1 89 ? 10.979 10.956 -2.406 1.00 59.97 89 GLY A N 1
ATOM 659 C CA . GLY A 1 89 ? 11.707 12.230 -2.488 1.00 59.97 89 GLY A CA 1
ATOM 660 C C . GLY A 1 89 ? 11.075 13.345 -1.652 1.00 59.97 89 GLY A C 1
ATOM 661 O O . GLY A 1 89 ? 11.776 14.212 -1.126 1.00 59.97 89 GLY A O 1
ATOM 662 N N . VAL A 1 90 ? 9.760 13.295 -1.465 1.00 57.62 90 VAL A N 1
ATOM 663 C CA . VAL A 1 90 ? 9.032 14.044 -0.451 1.00 57.62 90 VAL A CA 1
ATOM 664 C C . VAL A 1 90 ? 9.476 13.474 0.893 1.00 57.62 90 VAL A C 1
ATOM 666 O O . VAL A 1 90 ? 9.372 12.278 1.145 1.00 57.62 90 VAL A O 1
ATOM 669 N N . ARG A 1 91 ? 10.014 14.333 1.764 1.00 49.06 91 ARG A N 1
ATOM 670 C CA . ARG A 1 91 ? 10.587 14.016 3.091 1.00 49.06 91 ARG A CA 1
ATOM 671 C C . ARG A 1 91 ? 9.630 13.336 4.087 1.00 49.06 91 ARG A C 1
ATOM 673 O O . ARG A 1 91 ? 9.977 13.190 5.253 1.00 49.06 91 ARG A O 1
ATOM 680 N N . ASP A 1 92 ? 8.486 12.856 3.632 1.00 52.66 92 ASP A N 1
ATOM 681 C CA . ASP A 1 92 ? 7.515 12.092 4.391 1.00 52.66 92 ASP A CA 1
ATOM 682 C C . ASP A 1 92 ? 7.755 10.601 4.159 1.00 52.66 92 ASP A C 1
ATOM 684 O O . ASP A 1 92 ? 6.881 9.873 3.693 1.00 52.66 92 ASP A O 1
ATOM 688 N N . THR A 1 93 ? 8.940 10.093 4.522 1.00 51.59 93 THR A N 1
ATOM 689 C CA . THR A 1 93 ? 9.004 8.672 4.891 1.00 51.59 93 THR A CA 1
ATOM 690 C C . THR A 1 93 ? 8.063 8.544 6.074 1.00 51.59 93 THR A C 1
ATOM 692 O O . THR A 1 93 ? 8.417 8.981 7.167 1.00 51.59 93 THR A O 1
ATOM 695 N N . VAL A 1 94 ? 6.841 8.069 5.812 1.00 56.56 94 VAL A N 1
ATOM 696 C CA . VAL A 1 94 ? 5.656 8.245 6.655 1.00 56.56 94 VAL A CA 1
ATOM 697 C C . VAL A 1 94 ? 5.813 7.453 7.951 1.00 56.56 94 VAL A C 1
ATOM 699 O O . VAL A 1 94 ? 5.263 6.373 8.159 1.00 56.56 94 VAL A O 1
ATOM 702 N N . ARG A 1 95 ? 6.640 8.008 8.828 1.00 50.47 95 ARG A N 1
ATOM 703 C CA . ARG A 1 95 ? 6.975 7.570 10.168 1.00 50.47 95 ARG A CA 1
ATOM 704 C C . ARG A 1 95 ? 6.618 8.717 11.088 1.00 50.47 95 ARG A C 1
ATOM 706 O O . ARG A 1 95 ? 7.496 9.409 11.592 1.00 50.47 95 ARG A O 1
ATOM 713 N N . ARG A 1 96 ? 5.315 8.873 11.303 1.00 39.03 96 ARG A N 1
ATOM 714 C CA . ARG A 1 96 ? 4.674 9.107 12.603 1.00 39.03 96 ARG A CA 1
ATOM 715 C C . ARG A 1 96 ? 3.313 9.734 12.366 1.00 39.03 96 ARG A C 1
ATOM 717 O O . ARG A 1 96 ? 3.190 10.814 11.805 1.00 39.03 96 ARG A O 1
ATOM 724 N N . TYR A 1 97 ? 2.293 9.079 12.903 1.00 36.88 97 TYR A N 1
ATOM 725 C CA . TYR A 1 97 ? 1.193 9.830 13.478 1.00 36.88 97 TYR A CA 1
ATOM 726 C C . TYR A 1 97 ? 1.773 10.870 14.426 1.00 36.88 97 TYR A C 1
ATOM 728 O O . TYR A 1 97 ? 2.342 10.504 15.450 1.00 36.88 97 TYR A O 1
ATOM 736 N N . SER A 1 98 ? 1.590 12.141 14.107 1.00 36.56 98 SER A N 1
ATOM 737 C CA . SER A 1 98 ? 1.497 13.178 15.117 1.00 36.56 98 SER A CA 1
ATOM 738 C C . SER A 1 98 ? 0.503 14.204 14.619 1.00 36.56 98 SER A C 1
ATOM 740 O O . SER A 1 98 ? 0.702 14.860 13.604 1.00 36.56 98 SER A O 1
ATOM 742 N N . ILE A 1 99 ? -0.568 14.344 15.383 1.00 36.94 99 ILE A N 1
ATOM 743 C CA . ILE A 1 99 ? -1.680 15.290 15.259 1.00 36.94 99 ILE A CA 1
ATOM 744 C C . ILE A 1 99 ? -1.204 16.771 15.381 1.00 36.94 99 ILE A C 1
ATOM 746 O O . ILE A 1 99 ? -1.975 17.659 15.710 1.00 36.94 99 ILE A O 1
ATOM 750 N N . TRP A 1 100 ? 0.061 17.084 15.070 1.00 35.91 100 TRP A N 1
ATOM 751 C CA . TRP A 1 100 ? 0.719 18.354 15.402 1.00 35.91 100 TRP A CA 1
ATOM 752 C C . TRP A 1 100 ? 1.397 19.089 14.233 1.00 35.91 100 TRP A C 1
ATOM 754 O O . TRP A 1 100 ? 1.757 20.251 14.393 1.00 35.91 100 TRP A O 1
ATOM 764 N N . GLU A 1 101 ? 1.527 18.510 13.034 1.00 41.41 101 GLU A N 1
ATOM 765 C CA . GLU A 1 101 ? 2.203 19.211 11.916 1.00 41.41 101 GLU A CA 1
ATOM 766 C C . GLU A 1 101 ? 1.322 20.231 11.174 1.00 41.41 101 GLU A C 1
ATOM 768 O O . GLU A 1 101 ? 1.819 21.041 10.393 1.00 41.41 101 GLU A O 1
ATOM 773 N N . ARG A 1 102 ? 0.025 20.307 11.504 1.00 36.09 102 ARG A N 1
ATOM 774 C CA . ARG A 1 102 ? -0.905 21.306 10.945 1.00 36.09 102 ARG A CA 1
ATOM 775 C C . ARG A 1 102 ? -0.675 22.741 11.458 1.00 36.09 102 ARG A C 1
ATOM 777 O O . ARG A 1 102 ? -1.401 23.642 11.054 1.00 36.09 102 ARG A O 1
ATOM 784 N N . LEU A 1 103 ? 0.324 22.965 12.317 1.00 37.38 103 LEU A N 1
ATOM 785 C CA . LEU A 1 103 ? 0.692 24.290 12.834 1.00 37.38 103 LEU A CA 1
ATOM 786 C C . LEU A 1 103 ? 1.879 24.955 12.112 1.00 37.38 103 LEU A C 1
ATOM 788 O O . LEU A 1 103 ? 2.206 26.087 12.446 1.00 37.38 103 LEU A O 1
ATOM 792 N N . ARG A 1 104 ? 2.521 24.323 11.115 1.00 38.41 104 ARG A N 1
ATOM 793 C CA . ARG A 1 104 ? 3.693 24.919 10.429 1.00 38.41 104 ARG A CA 1
ATOM 794 C C . ARG A 1 104 ? 3.419 25.685 9.128 1.00 38.41 104 ARG A C 1
ATOM 796 O O . ARG A 1 104 ? 4.373 26.113 8.494 1.00 38.41 104 ARG A O 1
ATOM 803 N N . PHE A 1 105 ? 2.157 25.916 8.765 1.00 37.31 105 PHE A N 1
ATOM 804 C CA . PHE A 1 105 ? 1.806 26.722 7.581 1.00 37.31 105 PHE A CA 1
ATOM 805 C C . PHE A 1 105 ? 0.787 27.845 7.852 1.00 37.31 105 PHE A C 1
ATOM 807 O O . PHE A 1 105 ? 0.125 28.298 6.928 1.00 37.31 105 PHE A O 1
ATOM 814 N N . ASN A 1 106 ? 0.672 28.313 9.101 1.00 36.97 106 ASN A N 1
ATOM 815 C CA . ASN A 1 106 ? -0.065 29.542 9.436 1.00 36.97 106 ASN A CA 1
ATOM 816 C C . ASN A 1 106 ? 0.845 30.551 10.159 1.00 36.97 106 ASN A C 1
ATOM 818 O O . ASN A 1 106 ? 0.563 30.930 11.295 1.00 36.97 106 ASN A O 1
ATOM 822 N N . LEU A 1 107 ? 1.931 30.960 9.498 1.00 37.41 107 LEU A N 1
ATOM 823 C CA . LEU A 1 107 ? 2.651 32.215 9.744 1.00 37.41 107 LEU A CA 1
ATOM 824 C C . LEU A 1 107 ? 3.098 32.790 8.399 1.00 37.41 107 LEU A C 1
ATOM 826 O O . LEU A 1 107 ? 3.651 31.999 7.602 1.00 37.41 107 LEU A O 1
#

pLDDT: mean 73.91, std 21.94, range [28.81, 93.81]

Foldseek 3Di:
DADDDDEPDDDDDEDEACEHEEEPEAEDELEYEHHLEYEEENEYEYAVEYTYENEYAYADEYAYAHEYEYADAYHYHDHYHHDDYHYPVPPPSPPDDDPPPVPPPDD

Sequence (107 aa):
MVIMERVRKKSLRFSTGDAVVTGNVKLYGNAHIYENARVSGNAQVFGQSHVFENARVGGSAKVYGNAKVCGSAIVEGETVLSNGTYDSGVRDTVRRYSIWERLRFNL

Radius of gyration: 13.68 Å; chains: 1; bounding box: 27×48×31 Å

Secondary structure (DSSP, 8-state):
---------S--B--SS--EE-SS-EE-SS-EE-TT-EE-TT-EE-TT-EE-TT-EE-TT-EEEEEEEE-TT-EE-TT-EEEEEEE-SSSS-------TTGGGTT--